Protein AF-A0A2S5MVN5-F1 (afdb_monomer_lite)

Radius of gyration: 12.24 Å; chains: 1; bounding box: 28×25×28 Å

Secondary structure (DSSP, 8-state):
--STT--S-HHHHHHHHHHHHHHHTT--SHHHHHGGGT--HHHHHHHHTTSSPPPHHHHHHHHHHHT--HIIIII--GGGS-HHHHHHHHHHHHHHTT-

Foldseek 3Di:
DQDPPDDPLQQQNLLCLLVLLCVLVVNPALQVLQVVLPHHSVRSVCSNNSVDPDDPSSVVSSCVPVVDDPCCNRVVDCPSGDPSSSVSSVVSVVVVVVD

pLDDT: mean 94.65, std 8.75, range [43.06, 98.5]

Structure (mmCIF, N/CA/C/O backbone):
data_AF-A0A2S5MVN5-F1
#
_entry.id   AF-A0A2S5MVN5-F1
#
loop_
_atom_site.group_PDB
_atom_site.id
_atom_site.type_symbol
_atom_site.label_atom_id
_atom_site.label_alt_id
_atom_site.label_comp_id
_atom_site.label_asym_id
_atom_site.label_entity_id
_atom_site.label_seq_id
_atom_site.pdbx_PDB_ins_code
_atom_site.Cartn_x
_atom_site.Cartn_y
_atom_site.Cartn_z
_atom_site.occupancy
_atom_site.B_iso_or_equiv
_atom_site.auth_seq_id
_atom_site.auth_comp_id
_atom_site.auth_asym_id
_atom_site.auth_atom_id
_atom_site.pdbx_PDB_model_num
ATOM 1 N N . MET A 1 1 ? -3.785 -13.119 -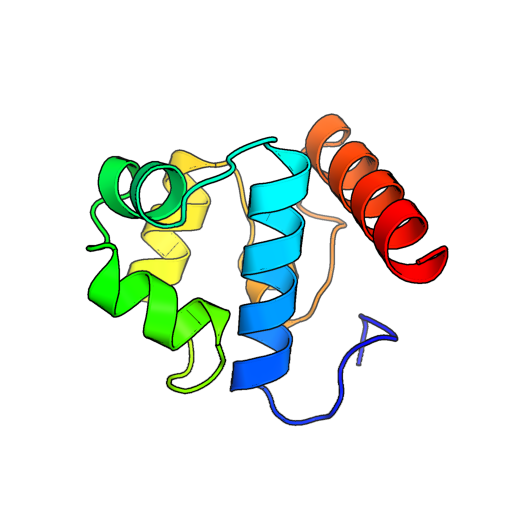16.914 1.00 58.94 1 MET A N 1
ATOM 2 C CA . MET A 1 1 ? -3.840 -12.510 -15.569 1.00 58.94 1 MET A CA 1
ATOM 3 C C . MET A 1 1 ? -5.143 -12.885 -14.890 1.00 58.94 1 MET A C 1
ATOM 5 O O . MET A 1 1 ? -6.093 -13.198 -15.597 1.00 58.94 1 MET A O 1
ATOM 9 N N . ILE A 1 2 ? -5.166 -12.895 -13.553 1.00 82.06 2 ILE A N 1
ATOM 10 C CA . ILE A 1 2 ? -6.384 -13.116 -12.753 1.00 82.06 2 ILE A CA 1
ATOM 11 C C . ILE A 1 2 ? -7.189 -11.810 -12.643 1.00 82.06 2 ILE A C 1
ATOM 13 O O . ILE A 1 2 ? -8.414 -11.842 -12.727 1.00 82.06 2 ILE A O 1
ATOM 17 N N . ASP A 1 3 ? -6.516 -10.661 -12.522 1.00 88.88 3 ASP A N 1
ATOM 18 C CA . ASP A 1 3 ? -7.164 -9.348 -12.551 1.00 88.88 3 ASP A CA 1
ATOM 19 C C . ASP A 1 3 ? -7.314 -8.842 -14.001 1.00 88.88 3 ASP A C 1
ATOM 21 O O . ASP A 1 3 ? -6.318 -8.774 -14.728 1.00 88.88 3 ASP A O 1
ATOM 25 N N . PRO A 1 4 ? -8.544 -8.524 -14.453 1.00 89.88 4 PRO A N 1
ATOM 26 C CA . PRO A 1 4 ? -8.811 -8.092 -15.826 1.00 89.88 4 PRO A CA 1
ATOM 27 C C . PRO A 1 4 ? -8.224 -6.720 -16.183 1.00 89.88 4 PRO A C 1
ATOM 29 O O . PRO A 1 4 ? -8.100 -6.422 -17.367 1.00 89.88 4 PRO A O 1
ATOM 32 N N . ASP A 1 5 ? -7.877 -5.898 -15.191 1.00 90.94 5 ASP A N 1
ATOM 33 C CA . ASP A 1 5 ? -7.328 -4.553 -15.406 1.00 90.94 5 ASP A CA 1
ATOM 34 C C . ASP A 1 5 ? -5.796 -4.558 -15.557 1.00 90.94 5 ASP A C 1
ATOM 36 O O . ASP A 1 5 ? -5.181 -3.504 -15.733 1.00 90.94 5 ASP A O 1
ATOM 40 N N . ASP A 1 6 ? -5.160 -5.721 -15.404 1.00 93.75 6 ASP A N 1
ATOM 41 C CA . ASP A 1 6 ? -3.718 -5.841 -15.542 1.00 93.75 6 ASP A CA 1
ATOM 42 C C . ASP A 1 6 ? -3.302 -5.594 -17.008 1.00 93.75 6 ASP A C 1
ATOM 44 O O . ASP A 1 6 ? -3.935 -6.052 -17.963 1.00 93.75 6 ASP A O 1
ATOM 48 N N . THR A 1 7 ? -2.200 -4.874 -17.188 1.00 93.50 7 THR A N 1
ATOM 49 C CA . THR A 1 7 ? -1.685 -4.422 -18.490 1.00 93.50 7 THR A CA 1
ATOM 50 C C . THR A 1 7 ? -0.454 -5.202 -18.947 1.00 93.50 7 THR A C 1
ATOM 52 O O . THR A 1 7 ? -0.032 -5.078 -20.096 1.00 93.50 7 THR A O 1
ATOM 55 N N . GLY A 1 8 ? 0.133 -6.006 -18.055 1.00 91.88 8 GLY A N 1
ATOM 56 C CA . GLY A 1 8 ? 1.385 -6.729 -18.284 1.00 91.88 8 GLY A CA 1
ATOM 57 C C . GLY A 1 8 ? 2.617 -5.965 -17.792 1.00 91.88 8 GLY A C 1
ATOM 58 O O . GLY A 1 8 ? 3.664 -6.578 -17.574 1.00 91.88 8 GLY A O 1
ATOM 59 N N . ASP A 1 9 ? 2.497 -4.658 -17.535 1.00 95.75 9 ASP A N 1
ATOM 60 C CA . ASP A 1 9 ? 3.479 -3.924 -16.740 1.00 95.75 9 ASP A CA 1
ATOM 61 C C . ASP A 1 9 ? 3.234 -4.224 -15.262 1.00 95.75 9 ASP A C 1
ATOM 63 O O . ASP A 1 9 ? 2.438 -3.581 -14.576 1.00 95.75 9 ASP A O 1
ATOM 67 N N . HIS A 1 10 ? 3.963 -5.218 -14.766 1.00 95.00 10 HIS A N 1
ATOM 68 C CA . HIS A 1 10 ? 3.790 -5.718 -13.414 1.00 95.00 10 HIS A CA 1
ATOM 69 C C . HIS A 1 10 ? 3.933 -4.631 -12.335 1.00 95.00 10 HIS A C 1
ATOM 71 O O . HIS A 1 10 ? 3.224 -4.670 -11.332 1.00 95.00 10 HIS A O 1
ATOM 77 N N . ALA A 1 11 ? 4.817 -3.643 -12.523 1.00 97.62 11 ALA A N 1
ATOM 78 C CA . ALA A 1 11 ? 4.991 -2.573 -11.543 1.00 97.62 11 ALA A CA 1
ATOM 79 C C . ALA A 1 11 ? 3.776 -1.637 -11.517 1.00 97.62 11 ALA A C 1
ATOM 81 O O . ALA A 1 11 ? 3.307 -1.276 -10.436 1.00 97.62 11 ALA A O 1
ATOM 82 N N . ARG A 1 12 ? 3.233 -1.284 -12.688 1.00 97.75 12 ARG A N 1
ATOM 83 C CA . ARG A 1 12 ? 2.003 -0.480 -12.788 1.00 97.75 12 ARG A CA 1
ATOM 84 C C . ARG A 1 12 ? 0.780 -1.227 -12.281 1.00 97.75 12 ARG A C 1
ATOM 86 O O . ARG A 1 12 ? -0.035 -0.632 -11.581 1.00 97.75 12 ARG A O 1
ATOM 93 N N . ASP A 1 13 ? 0.679 -2.516 -12.579 1.00 97.44 13 ASP A N 1
ATOM 94 C CA . ASP A 1 13 ? -0.439 -3.353 -12.149 1.00 97.44 13 ASP A CA 1
ATOM 95 C C . ASP A 1 13 ? -0.476 -3.460 -10.612 1.00 97.44 13 ASP A C 1
ATOM 97 O O . ASP A 1 13 ? -1.517 -3.243 -9.989 1.00 97.44 13 ASP A O 1
ATOM 101 N N . VAL A 1 14 ? 0.684 -3.677 -9.975 1.00 98.00 14 VAL A N 1
ATOM 102 C CA . VAL A 1 14 ? 0.824 -3.628 -8.508 1.00 98.00 14 VAL A CA 1
ATOM 103 C C . VAL A 1 14 ? 0.490 -2.235 -7.963 1.00 98.00 14 VAL A C 1
ATOM 105 O O . VAL A 1 14 ? -0.276 -2.118 -7.004 1.00 98.00 14 VAL A O 1
ATOM 108 N N . GLY A 1 15 ? 1.016 -1.171 -8.577 1.00 98.12 15 GLY A N 1
ATOM 109 C CA . GLY A 1 15 ? 0.757 0.210 -8.162 1.00 98.12 15 GLY A CA 1
ATOM 110 C C . GLY A 1 15 ? -0.727 0.587 -8.191 1.00 98.12 15 GLY A C 1
ATOM 111 O O . GLY A 1 15 ? -1.254 1.161 -7.234 1.00 98.12 15 GLY A O 1
ATOM 112 N N . ARG A 1 16 ? -1.449 0.164 -9.236 1.00 97.62 16 ARG A N 1
ATOM 113 C CA . ARG A 1 16 ? -2.905 0.329 -9.350 1.00 97.62 16 ARG A CA 1
ATOM 114 C C . ARG A 1 16 ? -3.639 -0.357 -8.198 1.00 97.62 16 ARG A C 1
ATOM 116 O O . ARG A 1 16 ? -4.525 0.250 -7.595 1.00 97.62 16 ARG A O 1
ATOM 123 N N . ARG A 1 17 ? -3.267 -1.593 -7.848 1.00 97.81 17 ARG A N 1
ATOM 124 C CA . ARG A 1 17 ? -3.893 -2.331 -6.734 1.00 97.81 17 ARG A CA 1
ATOM 125 C C . ARG A 1 17 ? -3.608 -1.697 -5.375 1.00 97.81 17 ARG A C 1
ATOM 127 O O . ARG A 1 17 ? -4.506 -1.666 -4.531 1.00 97.81 17 ARG A O 1
ATOM 134 N N . LEU A 1 18 ? -2.414 -1.137 -5.169 1.00 98.12 18 LEU A N 1
ATOM 135 C CA . LEU A 1 18 ? -2.102 -0.341 -3.976 1.00 98.12 18 LEU A CA 1
ATOM 136 C C . LEU A 1 18 ? -3.053 0.858 -3.859 1.00 98.12 18 LEU A C 1
ATOM 138 O O . LEU A 1 18 ? -3.706 1.032 -2.830 1.00 98.12 18 LEU A O 1
ATOM 142 N N . ARG A 1 19 ? -3.236 1.608 -4.952 1.00 97.94 19 ARG A N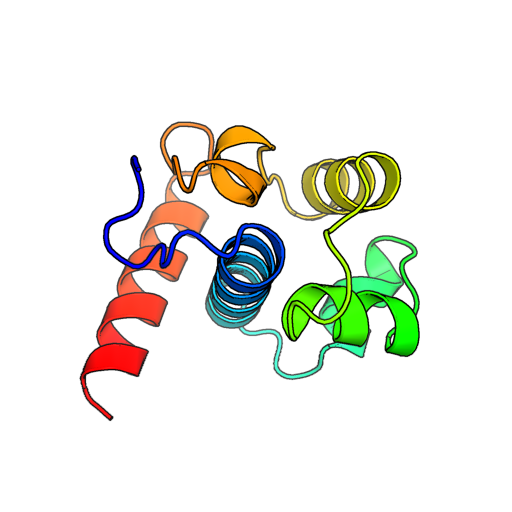 1
ATOM 143 C CA . ARG A 1 19 ? -4.171 2.740 -5.000 1.00 97.94 19 ARG A CA 1
ATOM 144 C C . ARG A 1 19 ? -5.623 2.326 -4.745 1.00 97.94 19 ARG A C 1
ATOM 146 O O . ARG A 1 19 ? -6.329 3.021 -4.016 1.00 97.94 19 ARG A O 1
ATOM 153 N N . LEU A 1 20 ? -6.074 1.208 -5.321 1.00 97.31 20 LEU A N 1
ATOM 154 C CA . LEU A 1 20 ? -7.418 0.663 -5.079 1.00 97.31 20 LEU A CA 1
ATOM 155 C C . LEU A 1 20 ? -7.623 0.302 -3.609 1.00 97.31 20 LEU A C 1
ATOM 157 O O . LEU A 1 20 ? -8.637 0.668 -3.022 1.00 97.31 20 LEU A O 1
ATOM 161 N N . THR A 1 21 ? -6.644 -0.374 -3.011 1.00 97.75 21 THR A N 1
ATOM 162 C CA . THR A 1 21 ? -6.675 -0.772 -1.599 1.00 97.75 21 THR A CA 1
ATOM 163 C C . THR A 1 21 ? -6.743 0.454 -0.691 1.00 97.75 21 THR A C 1
ATOM 165 O O . THR A 1 21 ? -7.587 0.531 0.198 1.00 97.75 21 THR A O 1
ATOM 168 N N . ARG A 1 22 ? -5.909 1.461 -0.960 1.00 97.69 22 ARG A N 1
ATOM 169 C CA . ARG A 1 22 ? -5.903 2.728 -0.228 1.00 97.69 22 ARG A CA 1
ATOM 170 C C . ARG A 1 22 ? -7.245 3.465 -0.328 1.00 97.69 22 ARG A C 1
ATOM 172 O O . ARG A 1 22 ? -7.759 3.947 0.680 1.00 97.69 22 ARG A O 1
ATOM 179 N N . GLY A 1 23 ? -7.837 3.503 -1.523 1.00 97.56 23 GLY A N 1
ATOM 180 C CA . GLY A 1 23 ? -9.171 4.065 -1.747 1.00 97.56 23 GLY A CA 1
ATOM 181 C C . GLY A 1 23 ? -10.276 3.308 -1.004 1.00 97.56 23 GLY A C 1
ATOM 182 O O . GLY A 1 23 ? -11.130 3.940 -0.387 1.00 97.56 23 GLY A O 1
ATOM 183 N N . ALA A 1 24 ? -10.215 1.975 -0.985 1.00 97.25 24 ALA A N 1
ATOM 184 C CA . ALA A 1 24 ? -11.160 1.125 -0.259 1.00 97.25 24 ALA A CA 1
ATOM 185 C C . ALA A 1 24 ? -11.111 1.357 1.258 1.00 97.25 24 ALA A C 1
ATOM 187 O O . ALA A 1 24 ? -12.148 1.424 1.912 1.00 97.25 24 ALA A O 1
ATOM 188 N N . LEU A 1 25 ? -9.912 1.582 1.800 1.00 96.81 25 LEU A N 1
ATOM 189 C CA . LEU A 1 25 ? -9.710 1.979 3.196 1.00 96.81 25 LEU A CA 1
ATOM 190 C C . LEU A 1 25 ? -10.037 3.458 3.468 1.00 96.81 25 LEU A C 1
ATOM 192 O O . LEU A 1 25 ? -9.937 3.902 4.609 1.00 96.81 25 LEU A O 1
ATOM 196 N N . ARG A 1 26 ? -10.451 4.218 2.444 1.00 96.56 26 ARG A N 1
ATOM 197 C CA . ARG A 1 26 ? -10.783 5.654 2.506 1.00 96.56 26 ARG A CA 1
ATOM 198 C C . ARG A 1 26 ? -9.621 6.533 2.974 1.00 96.56 26 ARG A C 1
ATOM 200 O O . ARG A 1 26 ? -9.833 7.582 3.577 1.00 96.56 26 ARG A O 1
ATOM 207 N N . ILE A 1 27 ? -8.395 6.123 2.664 1.00 97.25 27 ILE A N 1
ATOM 208 C CA . ILE A 1 27 ? -7.186 6.868 3.007 1.00 97.25 27 ILE A CA 1
ATOM 209 C C . ILE A 1 27 ? -6.824 7.779 1.825 1.00 97.25 27 ILE A C 1
ATOM 211 O O . ILE A 1 27 ? -6.433 7.322 0.751 1.00 97.25 27 ILE A O 1
ATOM 215 N N . GLY A 1 28 ? -6.998 9.091 1.996 1.00 93.81 28 GLY A N 1
ATOM 216 C CA . GLY A 1 28 ? -6.807 10.070 0.920 1.00 93.81 28 GLY A CA 1
ATOM 217 C C . GLY A 1 28 ? -5.341 10.295 0.539 1.00 93.81 28 GLY A C 1
ATOM 218 O O . GLY A 1 28 ? -5.034 10.425 -0.650 1.00 93.81 28 GLY A O 1
ATOM 219 N N . ASP A 1 29 ? -4.445 10.277 1.527 1.00 96.62 29 ASP A N 1
ATOM 220 C CA . ASP A 1 29 ? -3.022 10.572 1.360 1.00 96.62 29 ASP A CA 1
ATOM 221 C C . ASP A 1 29 ? -2.169 9.293 1.304 1.00 96.62 29 ASP A C 1
ATOM 223 O O . ASP A 1 29 ? -2.414 8.302 1.989 1.00 96.62 29 ASP A O 1
ATOM 227 N N . GLN A 1 30 ? -1.130 9.313 0.475 1.00 96.75 30 GLN A N 1
ATOM 228 C CA . GLN A 1 30 ? -0.135 8.246 0.383 1.00 96.75 30 GLN A CA 1
ATOM 229 C C . GLN A 1 30 ? 0.691 8.096 1.669 1.00 96.75 30 GLN A C 1
ATOM 231 O O . GLN A 1 30 ? 1.122 6.992 2.000 1.00 96.75 30 GLN A O 1
ATOM 236 N N . ARG A 1 31 ? 0.918 9.198 2.389 1.00 97.38 31 ARG A N 1
ATOM 237 C CA . ARG A 1 31 ? 1.608 9.230 3.679 1.00 97.38 31 ARG A CA 1
ATOM 238 C C . ARG A 1 31 ? 0.860 8.415 4.722 1.00 97.38 31 ARG A C 1
ATOM 240 O O . ARG A 1 31 ? 1.445 7.516 5.316 1.00 97.38 31 ARG A O 1
ATOM 247 N N . ASP A 1 32 ? -0.437 8.674 4.851 1.00 97.62 32 ASP A N 1
ATOM 248 C CA . ASP A 1 32 ? -1.314 8.029 5.832 1.00 97.62 32 ASP A CA 1
ATOM 249 C C . ASP A 1 32 ? -1.510 6.531 5.551 1.00 97.62 32 ASP A C 1
ATOM 251 O O . ASP A 1 32 ? -1.920 5.778 6.432 1.00 97.62 32 ASP A O 1
ATOM 255 N N . PHE A 1 33 ? -1.200 6.086 4.330 1.00 97.88 33 PHE A N 1
ATOM 256 C CA . PHE A 1 33 ? -1.187 4.672 3.962 1.00 97.88 33 PHE A CA 1
ATOM 257 C C . PHE A 1 33 ? 0.192 4.017 4.157 1.00 97.88 33 PHE A C 1
ATOM 259 O O . PHE A 1 33 ? 0.300 2.879 4.601 1.00 97.88 33 PHE A O 1
ATOM 266 N N . GLY A 1 34 ? 1.275 4.706 3.793 1.00 97.62 34 GLY A N 1
ATOM 267 C CA . GLY A 1 34 ? 2.623 4.135 3.833 1.00 97.62 34 GLY A CA 1
ATOM 268 C C . GLY A 1 34 ? 3.264 4.160 5.221 1.00 97.62 34 GLY A C 1
ATOM 269 O O . GLY A 1 34 ? 3.841 3.160 5.659 1.00 97.62 34 GLY A O 1
ATOM 270 N N . GLU A 1 35 ? 3.197 5.299 5.911 1.00 97.75 35 GLU A N 1
ATOM 271 C CA . GLU A 1 35 ? 3.971 5.536 7.134 1.00 97.75 35 GLU A CA 1
ATOM 272 C C . GLU A 1 35 ? 3.583 4.621 8.300 1.00 97.75 35 GLU A C 1
ATOM 274 O O . GLU A 1 35 ? 4.503 4.116 8.951 1.00 97.75 35 GLU A O 1
ATOM 279 N N . PRO A 1 36 ? 2.293 4.302 8.539 1.00 97.75 36 PRO A N 1
ATOM 280 C CA . PRO A 1 36 ? 1.916 3.350 9.586 1.00 97.75 36 PRO A CA 1
ATOM 281 C C . PRO A 1 36 ? 2.491 1.942 9.369 1.00 97.75 36 PRO A C 1
ATOM 283 O O . PRO A 1 36 ? 2.838 1.257 10.329 1.00 97.75 36 PRO A O 1
ATOM 286 N N . ALA A 1 37 ? 2.684 1.535 8.110 1.00 97.06 37 ALA A N 1
ATOM 287 C CA . ALA A 1 37 ? 3.361 0.289 7.745 1.00 97.06 37 ALA A CA 1
ATOM 288 C C . ALA A 1 37 ? 4.902 0.425 7.711 1.00 97.06 37 ALA A C 1
ATOM 290 O O . ALA A 1 37 ? 5.614 -0.497 7.309 1.00 97.06 37 ALA A O 1
ATOM 291 N N . GLY A 1 38 ? 5.460 1.574 8.102 1.00 97.38 38 GLY A N 1
ATOM 292 C CA . GLY A 1 38 ? 6.899 1.830 8.095 1.00 97.38 38 GLY A CA 1
ATOM 293 C C . GLY A 1 38 ? 7.486 1.964 6.687 1.00 97.38 38 GLY A C 1
ATOM 294 O O . GLY A 1 38 ? 8.597 1.476 6.433 1.00 97.38 38 GLY A O 1
ATOM 295 N N . ILE A 1 39 ? 6.732 2.570 5.765 1.00 98.12 39 ILE A N 1
ATOM 296 C CA . ILE A 1 39 ? 7.140 2.906 4.397 1.00 98.12 39 ILE A CA 1
ATOM 297 C C . ILE A 1 39 ? 7.005 4.423 4.227 1.00 98.12 39 ILE A C 1
ATOM 299 O O . ILE A 1 39 ? 5.925 4.974 4.392 1.00 98.12 39 ILE A O 1
ATOM 303 N N . SER A 1 40 ? 8.085 5.121 3.874 1.00 98.00 40 SER A N 1
ATOM 304 C CA . SER A 1 40 ? 8.003 6.573 3.673 1.00 98.00 40 SER A CA 1
ATOM 305 C C . SER A 1 40 ? 7.093 6.933 2.497 1.00 98.00 40 SER A C 1
ATOM 307 O O . SER A 1 40 ? 7.052 6.210 1.496 1.00 98.00 40 SER A O 1
ATOM 309 N N . GLN A 1 41 ? 6.425 8.088 2.573 1.00 97.75 41 GLN A N 1
ATOM 310 C CA . GLN A 1 41 ? 5.539 8.572 1.507 1.00 97.75 41 GLN A CA 1
ATOM 311 C C . GLN A 1 41 ? 6.235 8.596 0.134 1.00 97.75 41 GLN A C 1
ATOM 313 O O . GLN A 1 41 ? 5.685 8.090 -0.842 1.00 97.75 41 GLN A O 1
ATOM 318 N N . SER A 1 42 ? 7.481 9.077 0.060 1.00 97.81 42 SER A N 1
ATOM 319 C CA . SER A 1 42 ? 8.256 9.116 -1.188 1.00 97.81 42 SER A CA 1
ATOM 320 C C . SER A 1 42 ? 8.528 7.731 -1.777 1.00 97.81 42 SER A C 1
ATOM 322 O O . SER A 1 42 ? 8.552 7.574 -2.999 1.00 97.81 42 SER A O 1
ATOM 324 N N . LEU A 1 43 ? 8.777 6.727 -0.928 1.00 98.00 43 LEU A N 1
ATOM 325 C CA . LEU A 1 43 ? 9.006 5.356 -1.377 1.00 98.00 43 LEU A CA 1
ATOM 326 C C . LEU A 1 43 ? 7.692 4.710 -1.821 1.00 98.00 43 LEU A C 1
ATOM 328 O O . LEU A 1 43 ? 7.652 4.115 -2.897 1.00 98.00 43 LEU A O 1
ATOM 332 N N . TYR A 1 44 ? 6.629 4.881 -1.034 1.00 98.31 44 TYR A N 1
ATOM 333 C CA . TYR A 1 44 ? 5.298 4.395 -1.374 1.00 98.31 44 TYR A CA 1
ATOM 334 C C . TYR A 1 44 ? 4.803 4.983 -2.701 1.00 98.31 44 TYR A C 1
ATOM 336 O O . TYR A 1 44 ? 4.338 4.233 -3.555 1.00 98.31 44 TYR A O 1
ATOM 344 N N . ASN A 1 45 ? 5.001 6.285 -2.933 1.00 98.25 45 ASN A N 1
ATOM 345 C CA . ASN A 1 45 ? 4.643 6.937 -4.192 1.00 98.25 45 ASN A CA 1
ATOM 346 C C . ASN A 1 45 ? 5.266 6.229 -5.405 1.00 98.25 45 ASN A C 1
ATOM 348 O O . ASN A 1 45 ? 4.574 5.962 -6.377 1.00 98.25 45 ASN A O 1
ATOM 352 N N . ARG A 1 46 ? 6.553 5.852 -5.335 1.00 98.38 46 ARG A N 1
ATOM 353 C CA . ARG A 1 46 ? 7.227 5.135 -6.435 1.00 98.38 46 ARG A CA 1
ATOM 354 C C . ARG A 1 46 ? 6.613 3.763 -6.712 1.00 98.38 46 ARG A C 1
ATOM 356 O O . ARG A 1 46 ? 6.664 3.315 -7.855 1.00 98.38 46 ARG A O 1
ATOM 363 N N . PHE A 1 47 ? 6.083 3.100 -5.683 1.00 98.38 47 PHE A N 1
ATOM 364 C CA . PHE A 1 47 ? 5.355 1.843 -5.838 1.00 98.38 47 PHE A CA 1
ATOM 365 C C . PHE A 1 47 ? 3.966 2.078 -6.436 1.00 98.38 47 PHE A C 1
ATOM 367 O O . PHE A 1 47 ? 3.607 1.418 -7.405 1.00 98.38 47 PHE A O 1
ATOM 374 N N . GLU A 1 48 ? 3.207 3.045 -5.911 1.00 97.94 48 GLU A N 1
ATOM 375 C CA . GLU A 1 48 ? 1.843 3.347 -6.368 1.00 97.94 48 GLU A CA 1
ATOM 376 C C . GLU A 1 48 ? 1.810 3.849 -7.824 1.00 97.94 48 GLU A C 1
ATOM 378 O O . GLU A 1 48 ? 0.898 3.503 -8.572 1.00 97.94 48 GLU A O 1
ATOM 383 N N . THR A 1 49 ? 2.820 4.606 -8.269 1.00 97.56 49 THR A N 1
ATOM 384 C CA . THR A 1 49 ? 2.936 5.061 -9.668 1.00 97.56 49 THR A CA 1
ATOM 385 C C . THR A 1 49 ? 3.470 3.992 -10.623 1.00 97.56 49 THR A C 1
ATOM 387 O O . THR A 1 49 ? 3.536 4.233 -11.829 1.00 97.56 49 THR A O 1
ATOM 390 N N . GLY A 1 50 ? 3.919 2.841 -10.111 1.00 97.25 50 GLY A N 1
ATOM 391 C CA . GLY A 1 50 ? 4.599 1.814 -10.901 1.00 97.25 50 GLY A CA 1
ATOM 392 C C . GLY A 1 50 ? 5.997 2.215 -11.385 1.00 97.25 50 GLY A C 1
ATOM 393 O O . GLY A 1 50 ? 6.601 1.496 -12.174 1.00 97.25 50 GLY A O 1
ATOM 394 N N . SER A 1 51 ? 6.556 3.337 -10.909 1.00 97.56 51 SER A N 1
ATOM 395 C CA . SER A 1 51 ? 7.940 3.733 -11.222 1.00 97.56 51 SER A CA 1
ATOM 396 C C . SER A 1 51 ? 8.971 2.768 -10.629 1.00 97.56 51 SER A C 1
ATOM 398 O O . SER A 1 51 ? 10.122 2.730 -11.060 1.00 97.56 51 SER A O 1
ATOM 400 N N . ARG A 1 52 ? 8.573 2.005 -9.609 1.00 97.31 52 ARG A N 1
ATOM 401 C CA . ARG A 1 52 ? 9.344 0.925 -9.004 1.00 97.31 52 ARG A CA 1
ATOM 402 C C . ARG A 1 52 ? 8.392 -0.205 -8.627 1.00 97.31 52 ARG A C 1
ATOM 404 O O . ARG A 1 52 ? 7.366 0.050 -8.009 1.00 97.31 52 ARG A O 1
ATOM 411 N N . LEU A 1 53 ? 8.766 -1.451 -8.914 1.00 97.62 53 LEU A N 1
ATOM 412 C CA . LEU A 1 53 ? 8.023 -2.606 -8.411 1.00 97.62 53 LEU A CA 1
ATOM 413 C C . LEU A 1 53 ? 8.066 -2.642 -6.875 1.00 97.62 53 LEU A C 1
ATOM 415 O O . LEU A 1 53 ? 9.121 -2.412 -6.268 1.00 97.62 53 LEU A O 1
ATOM 419 N N . LEU A 1 54 ? 6.924 -2.945 -6.256 1.00 98.25 54 LEU A N 1
ATOM 420 C CA . LEU A 1 54 ? 6.829 -3.161 -4.817 1.00 98.25 54 LEU A CA 1
ATOM 421 C C . LEU A 1 54 ? 7.839 -4.232 -4.394 1.00 98.25 54 LEU A C 1
ATOM 423 O O . LEU A 1 54 ? 7.953 -5.282 -5.019 1.00 98.25 54 LEU A O 1
ATOM 427 N N . THR A 1 55 ? 8.620 -3.955 -3.354 1.00 98.25 55 THR A N 1
ATOM 428 C CA . THR A 1 55 ? 9.557 -4.954 -2.833 1.00 98.25 55 THR A CA 1
ATOM 429 C C . THR A 1 55 ? 8.817 -5.936 -1.935 1.00 98.25 55 THR A C 1
ATOM 431 O O . THR A 1 55 ? 7.850 -5.567 -1.268 1.00 98.25 55 THR A O 1
ATOM 434 N N . LEU A 1 56 ? 9.307 -7.175 -1.838 1.00 98.12 56 LEU A N 1
ATOM 435 C CA . LEU A 1 56 ? 8.713 -8.173 -0.945 1.00 98.12 56 LEU A CA 1
ATOM 436 C C . LEU A 1 56 ? 8.651 -7.678 0.511 1.00 98.12 56 LEU A C 1
ATOM 438 O O . LEU A 1 56 ? 7.627 -7.823 1.162 1.00 98.12 56 LEU A O 1
ATOM 442 N N . GLN A 1 57 ? 9.706 -7.021 0.998 1.00 98.19 57 GLN A N 1
ATOM 443 C CA . GLN A 1 57 ? 9.743 -6.471 2.359 1.00 98.19 57 GLN A CA 1
ATOM 444 C C . GLN A 1 57 ? 8.668 -5.398 2.597 1.00 98.19 57 GLN A C 1
ATOM 446 O O . GLN A 1 57 ? 8.030 -5.388 3.646 1.00 98.19 57 GLN A O 1
ATOM 451 N N . ALA A 1 58 ? 8.437 -4.508 1.626 1.00 98.31 58 ALA A N 1
ATOM 452 C CA . ALA A 1 58 ? 7.371 -3.513 1.718 1.00 98.31 58 ALA A CA 1
ATOM 453 C C . ALA A 1 58 ? 5.981 -4.163 1.622 1.00 98.31 58 ALA A C 1
ATOM 4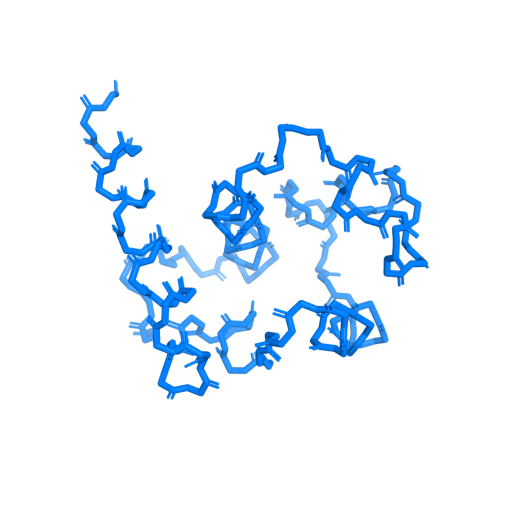55 O O . ALA A 1 58 ? 5.082 -3.795 2.372 1.00 98.31 58 ALA A O 1
ATOM 456 N N . ALA A 1 59 ? 5.818 -5.162 0.751 1.00 98.50 59 ALA A N 1
ATOM 457 C CA . ALA A 1 59 ? 4.571 -5.908 0.634 1.00 98.50 59 ALA A CA 1
ATOM 458 C C . ALA A 1 59 ? 4.208 -6.616 1.945 1.00 98.50 59 ALA A C 1
ATOM 460 O O . ALA A 1 59 ? 3.088 -6.470 2.410 1.00 98.50 59 ALA A O 1
ATOM 461 N N . LEU A 1 60 ? 5.159 -7.304 2.586 1.00 98.50 60 LEU A N 1
ATOM 462 C CA . LEU A 1 60 ? 4.928 -7.988 3.863 1.00 98.50 60 LEU A CA 1
ATOM 463 C C . LEU A 1 60 ? 4.499 -7.025 4.977 1.00 98.50 60 LEU A C 1
ATOM 465 O O . LEU A 1 60 ? 3.591 -7.348 5.737 1.00 98.50 60 LEU A O 1
ATOM 469 N N . LYS A 1 61 ? 5.096 -5.829 5.038 1.00 98.44 61 LYS A N 1
ATOM 470 C CA . LYS A 1 61 ? 4.688 -4.772 5.976 1.00 98.44 61 LYS A CA 1
ATOM 471 C C . LYS A 1 61 ? 3.240 -4.330 5.757 1.00 98.44 61 LYS A C 1
ATOM 473 O O . LYS A 1 61 ? 2.480 -4.226 6.714 1.00 98.44 61 LYS A O 1
ATOM 478 N N . LEU A 1 62 ? 2.849 -4.105 4.502 1.00 98.38 62 LEU A N 1
ATOM 479 C CA . LEU A 1 62 ? 1.473 -3.745 4.152 1.00 98.38 62 LEU A CA 1
ATOM 480 C C . LEU A 1 62 ? 0.493 -4.887 4.445 1.00 98.38 62 LEU A C 1
ATOM 482 O O . LEU A 1 62 ? -0.581 -4.634 4.980 1.00 98.38 62 LEU A O 1
ATOM 486 N N . CYS A 1 63 ? 0.871 -6.133 4.142 1.00 98.31 63 CYS A N 1
ATOM 487 C CA . CYS A 1 63 ? 0.080 -7.316 4.474 1.00 98.31 63 CYS A CA 1
ATOM 488 C C . CYS A 1 63 ? -0.168 -7.424 5.979 1.00 98.31 63 CYS A C 1
ATOM 490 O O . CYS A 1 63 ? -1.301 -7.634 6.387 1.00 98.31 63 CYS A O 1
ATOM 492 N N . GLN A 1 64 ? 0.869 -7.228 6.796 1.00 98.06 64 GLN A N 1
ATOM 493 C CA . GLN A 1 64 ? 0.756 -7.292 8.250 1.00 98.06 64 GLN A CA 1
ATOM 494 C C . GLN A 1 64 ? -0.107 -6.163 8.829 1.00 98.06 64 GLN A C 1
ATOM 496 O O . GLN A 1 64 ? -0.821 -6.386 9.799 1.00 98.06 64 GLN A O 1
ATOM 501 N N . PHE A 1 65 ? -0.013 -4.951 8.277 1.00 98.12 65 PHE A N 1
ATOM 502 C CA . PHE A 1 65 ? -0.701 -3.789 8.839 1.00 98.12 65 PHE A CA 1
ATOM 503 C C . PHE A 1 65 ? -2.167 -3.671 8.387 1.00 98.12 65 PHE A C 1
ATOM 505 O O . PHE A 1 65 ? -3.007 -3.214 9.157 1.00 98.12 65 PHE A O 1
ATOM 512 N N . TYR A 1 66 ? -2.480 -4.073 7.151 1.00 97.69 66 TYR A N 1
ATOM 513 C CA . TYR A 1 66 ? -3.802 -3.889 6.531 1.00 97.69 66 TYR A CA 1
ATOM 514 C C . TYR A 1 66 ? -4.524 -5.202 6.182 1.00 97.69 66 TYR A C 1
ATOM 516 O O . TYR A 1 66 ? -5.503 -5.167 5.436 1.00 97.69 66 TYR A O 1
ATOM 524 N N . ASP A 1 67 ? -4.041 -6.352 6.665 1.00 97.06 67 ASP A N 1
ATOM 525 C CA . ASP A 1 67 ? -4.571 -7.689 6.347 1.00 97.06 67 ASP A CA 1
ATOM 526 C C . ASP A 1 67 ? -4.658 -7.966 4.831 1.00 97.06 67 ASP A C 1
ATOM 528 O O . ASP A 1 67 ? -5.620 -8.541 4.315 1.00 97.06 67 ASP A O 1
ATOM 532 N N . LEU A 1 68 ? -3.637 -7.524 4.088 1.00 97.94 68 LEU A N 1
ATOM 533 C CA . LEU A 1 68 ? -3.510 -7.795 2.652 1.00 97.94 68 LEU A CA 1
ATOM 534 C C . LEU A 1 68 ? -2.815 -9.132 2.399 1.00 97.94 68 LEU A C 1
ATOM 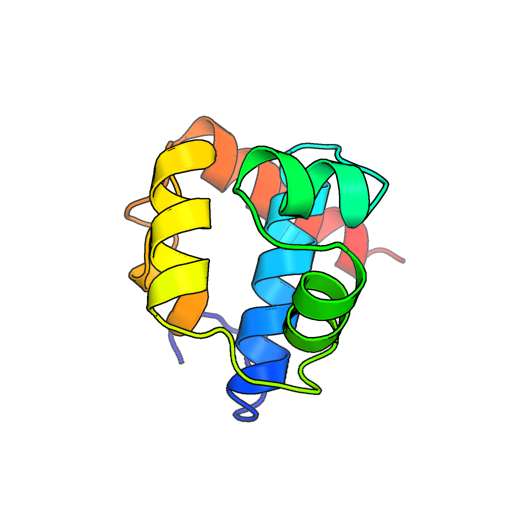536 O O . LEU A 1 68 ? -2.110 -9.669 3.252 1.00 97.94 68 LEU A O 1
ATOM 540 N N . THR A 1 69 ? -2.941 -9.632 1.172 1.00 98.12 69 THR A N 1
ATOM 541 C CA . THR A 1 69 ? -2.221 -10.822 0.709 1.00 98.12 69 THR A CA 1
ATOM 542 C C . THR A 1 69 ? -1.292 -10.492 -0.450 1.00 98.12 69 THR A C 1
ATOM 544 O O . THR A 1 69 ? -1.536 -9.578 -1.243 1.00 98.12 69 THR A O 1
ATOM 547 N N . LEU A 1 70 ? -0.215 -11.269 -0.586 1.00 98.06 70 LEU A N 1
ATOM 548 C CA . LEU A 1 70 ? 0.674 -11.163 -1.745 1.00 98.06 70 LEU A CA 1
ATOM 549 C C . LEU A 1 70 ? -0.054 -11.560 -3.035 1.00 98.06 70 LEU A C 1
ATOM 551 O O . LEU A 1 70 ? 0.224 -11.000 -4.094 1.00 98.06 70 LEU A O 1
ATOM 555 N N . ASP A 1 71 ? -1.004 -12.490 -2.944 1.00 97.44 71 ASP A N 1
ATOM 556 C CA . ASP A 1 71 ? -1.835 -12.922 -4.065 1.00 97.44 71 ASP A CA 1
ATOM 557 C C . ASP A 1 71 ? -2.668 -11.758 -4.614 1.00 97.44 71 ASP A C 1
ATOM 559 O O . ASP A 1 71 ? -2.691 -11.543 -5.827 1.00 97.44 71 ASP A O 1
ATOM 563 N N . TRP A 1 72 ? -3.241 -10.925 -3.740 1.00 97.56 72 TRP A N 1
ATOM 564 C CA . TRP A 1 72 ? -3.877 -9.676 -4.149 1.00 97.56 72 TRP A CA 1
ATOM 565 C C . TRP A 1 72 ? -2.850 -8.687 -4.704 1.00 97.56 72 TRP A C 1
ATOM 567 O O . TRP A 1 72 ? -2.986 -8.217 -5.833 1.00 97.56 72 TRP A O 1
ATOM 577 N N . LEU A 1 73 ? -1.790 -8.399 -3.942 1.00 97.56 73 LEU A N 1
ATOM 578 C CA . LEU A 1 73 ? -0.838 -7.345 -4.290 1.00 97.56 73 LEU A CA 1
ATOM 579 C C . LEU A 1 73 ? -0.113 -7.589 -5.608 1.00 97.56 73 LEU A C 1
ATOM 581 O O . LEU A 1 73 ? 0.127 -6.611 -6.304 1.00 97.56 73 LEU A O 1
ATOM 585 N N . TYR A 1 74 ? 0.213 -8.838 -5.957 1.00 97.00 74 TYR A N 1
ATOM 586 C CA . TYR A 1 74 ? 0.992 -9.183 -7.153 1.00 97.00 74 TYR A CA 1
ATOM 587 C C . TYR A 1 74 ? 0.177 -9.853 -8.262 1.00 97.00 74 TYR A C 1
ATOM 589 O O . TYR A 1 74 ? 0.456 -9.592 -9.433 1.00 97.00 74 TYR A O 1
ATOM 597 N N . ARG A 1 75 ? -0.824 -10.680 -7.933 1.00 95.38 75 ARG A N 1
ATOM 598 C CA . ARG A 1 75 ? -1.629 -11.412 -8.933 1.00 95.38 75 ARG A CA 1
ATOM 599 C C . ARG A 1 75 ? -3.037 -10.850 -9.121 1.00 95.38 75 ARG A C 1
ATOM 601 O O . ARG A 1 75 ? -3.721 -11.276 -10.048 1.00 95.38 75 ARG A O 1
ATOM 608 N N . GLY A 1 76 ? -3.461 -9.933 -8.250 1.00 95.62 76 GLY A N 1
ATOM 609 C CA . GLY A 1 76 ? -4.813 -9.384 -8.244 1.00 95.62 76 GLY A CA 1
ATOM 610 C C . GLY A 1 76 ? -5.889 -10.398 -7.859 1.00 95.62 76 GLY A C 1
ATOM 611 O O . GLY A 1 76 ? -7.042 -10.254 -8.251 1.00 95.62 76 GLY A O 1
ATOM 612 N N . ASP A 1 77 ? -5.518 -11.420 -7.086 1.00 96.00 77 ASP A N 1
ATOM 613 C CA . ASP A 1 77 ? -6.441 -12.418 -6.552 1.00 96.00 77 ASP A CA 1
ATOM 614 C C . ASP A 1 77 ? -6.987 -11.971 -5.179 1.00 96.00 77 ASP A C 1
ATOM 616 O O . ASP A 1 77 ? -6.236 -11.950 -4.200 1.00 96.00 77 ASP A O 1
ATOM 620 N N . PRO A 1 78 ? -8.277 -11.601 -5.071 1.00 95.06 78 PRO A N 1
ATOM 621 C CA . PRO A 1 78 ? -8.857 -11.113 -3.825 1.00 95.06 78 PRO A CA 1
ATOM 622 C C . PRO A 1 78 ? -9.317 -12.237 -2.884 1.00 95.06 78 PRO A C 1
ATOM 624 O O . PRO A 1 78 ? -9.834 -11.932 -1.812 1.00 95.06 78 PRO A O 1
ATOM 627 N N . SER A 1 79 ? -9.185 -13.516 -3.261 1.00 94.62 79 SER A N 1
ATOM 628 C CA . SER A 1 79 ? -9.744 -14.647 -2.498 1.00 94.62 79 SER A CA 1
ATOM 629 C C . SER A 1 79 ? -9.191 -14.775 -1.075 1.00 94.62 79 SER A C 1
ATOM 631 O O . SER A 1 79 ? -9.891 -15.266 -0.193 1.00 94.62 79 SER A O 1
ATOM 633 N N . GLY A 1 80 ? -7.965 -14.301 -0.842 1.00 95.06 80 GLY A N 1
ATOM 634 C CA . GLY A 1 80 ? -7.331 -14.295 0.477 1.00 95.06 80 GLY A CA 1
ATOM 635 C C . GLY A 1 80 ? -7.595 -13.045 1.324 1.00 95.06 80 GLY A C 1
ATOM 636 O O . GLY A 1 80 ? -7.109 -12.980 2.448 1.00 95.06 80 GLY A O 1
ATOM 637 N N . LEU A 1 81 ? -8.313 -12.040 0.811 1.00 97.00 81 LEU A N 1
ATOM 638 C CA . LEU A 1 81 ? -8.582 -10.804 1.553 1.00 97.00 81 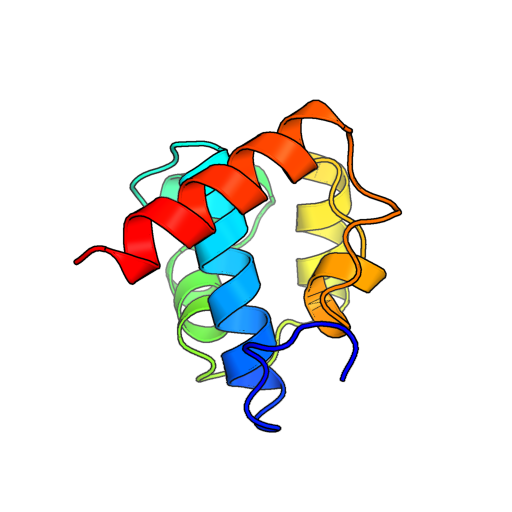LEU A CA 1
ATOM 639 C C . LEU A 1 81 ? -9.758 -10.963 2.533 1.00 97.00 81 LEU A C 1
ATOM 641 O O . LEU A 1 81 ? -10.699 -11.712 2.255 1.00 97.00 81 LEU A O 1
ATOM 645 N N . PRO A 1 82 ? -9.794 -10.176 3.628 1.00 97.38 82 PRO A N 1
ATOM 646 C CA . PRO A 1 82 ? -10.986 -10.044 4.453 1.00 97.38 82 PRO A CA 1
ATOM 647 C C . PRO A 1 82 ? -12.203 -9.645 3.614 1.00 97.38 82 PRO A C 1
ATOM 649 O O . PRO A 1 82 ? -12.134 -8.726 2.794 1.00 97.38 82 PRO A O 1
ATOM 652 N N . TYR A 1 83 ? -13.345 -10.292 3.864 1.00 96.38 83 TYR A N 1
ATOM 653 C CA . TYR A 1 83 ? -14.566 -10.113 3.067 1.00 96.38 83 TYR A CA 1
ATOM 654 C C . TYR A 1 83 ? -14.953 -8.640 2.876 1.00 96.38 83 TYR A C 1
ATOM 656 O O . TYR A 1 83 ? -15.234 -8.201 1.760 1.00 96.38 83 TYR A O 1
ATOM 664 N N . LYS A 1 84 ? -14.928 -7.861 3.965 1.00 96.75 84 LYS A N 1
ATOM 665 C CA . LYS A 1 84 ? -15.275 -6.437 3.937 1.00 96.75 84 LYS A CA 1
ATOM 666 C C . LYS A 1 84 ? -14.337 -5.646 3.023 1.00 96.75 84 LYS A C 1
ATOM 668 O O . LYS A 1 84 ? -14.811 -4.916 2.162 1.00 96.75 84 LYS A O 1
ATOM 673 N N . LEU A 1 85 ? -13.029 -5.862 3.149 1.00 96.81 85 LEU A N 1
ATOM 674 C CA . LEU A 1 85 ? -12.032 -5.182 2.329 1.00 96.81 85 LEU A CA 1
ATOM 675 C C . LEU A 1 85 ? -12.170 -5.551 0.846 1.00 96.81 85 LEU A C 1
ATOM 677 O O . LEU A 1 85 ? -12.146 -4.673 -0.013 1.00 96.81 85 LEU A O 1
ATOM 681 N N . ALA A 1 86 ? -12.379 -6.832 0.536 1.00 96.69 86 ALA A N 1
ATOM 682 C CA . ALA A 1 86 ? -12.620 -7.279 -0.834 1.00 96.69 86 ALA A CA 1
ATOM 683 C C . ALA A 1 86 ? -13.882 -6.632 -1.442 1.00 96.69 86 ALA A C 1
ATOM 685 O O . ALA A 1 86 ? -13.890 -6.274 -2.625 1.00 96.69 86 ALA A O 1
ATOM 686 N N . SER A 1 87 ? -14.938 -6.457 -0.638 1.00 97.00 87 SER A N 1
ATOM 687 C CA . SER A 1 87 ? -16.152 -5.741 -1.043 1.00 97.00 87 SER A CA 1
ATOM 688 C C . SER A 1 87 ? -15.871 -4.260 -1.307 1.00 97.00 87 SER A C 1
ATOM 690 O O . SER A 1 87 ? -16.202 -3.759 -2.381 1.00 97.00 87 SER A O 1
ATOM 692 N N . ASP A 1 88 ? -15.195 -3.578 -0.382 1.00 97.00 88 ASP A N 1
ATOM 693 C CA . ASP A 1 88 ? -14.889 -2.148 -0.493 1.00 97.00 88 ASP A CA 1
ATOM 694 C C . ASP A 1 88 ? -13.975 -1.851 -1.699 1.00 97.00 88 ASP A C 1
ATOM 696 O O . ASP A 1 88 ? -14.179 -0.869 -2.420 1.00 97.00 88 ASP A O 1
ATOM 700 N N . ILE A 1 89 ? -13.005 -2.728 -1.992 1.00 96.31 89 ILE A N 1
ATOM 701 C CA . ILE A 1 89 ? -12.161 -2.650 -3.199 1.00 96.31 89 ILE A CA 1
ATOM 702 C C . ILE A 1 89 ? -13.009 -2.772 -4.464 1.00 96.31 89 ILE A C 1
ATOM 704 O O . ILE A 1 89 ? -12.831 -2.002 -5.411 1.00 96.31 89 ILE A O 1
ATOM 708 N N . ARG A 1 90 ? -13.954 -3.719 -4.494 1.00 94.69 90 ARG A N 1
ATOM 709 C CA . ARG A 1 90 ? -14.846 -3.921 -5.641 1.00 94.69 90 ARG A CA 1
ATOM 710 C C . ARG A 1 90 ? -15.713 -2.690 -5.901 1.00 94.69 90 ARG A C 1
ATOM 712 O O . ARG A 1 90 ? -15.892 -2.314 -7.061 1.00 94.69 90 ARG A O 1
ATOM 719 N N . ASP A 1 91 ? -16.231 -2.065 -4.852 1.00 95.31 91 ASP A N 1
ATOM 720 C CA . ASP A 1 91 ? -17.067 -0.868 -4.969 1.00 95.31 91 ASP A CA 1
ATOM 721 C C . ASP A 1 91 ? -16.246 0.374 -5.344 1.00 95.31 91 ASP A C 1
ATOM 723 O O . ASP A 1 91 ? -16.661 1.166 -6.199 1.00 95.31 91 ASP A O 1
ATOM 727 N N . THR A 1 92 ? -15.029 0.489 -4.808 1.00 94.56 92 THR A N 1
ATOM 728 C CA . THR A 1 92 ? -14.054 1.515 -5.209 1.00 94.56 92 THR A CA 1
ATOM 729 C C . THR A 1 92 ? -13.713 1.394 -6.693 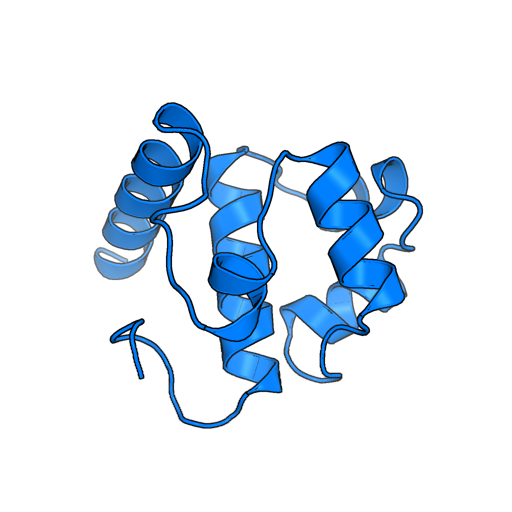1.00 94.56 92 THR A C 1
ATOM 731 O O . THR A 1 92 ? -13.752 2.391 -7.415 1.00 94.56 92 THR A O 1
ATOM 734 N N . ARG A 1 93 ? -13.462 0.173 -7.184 1.00 92.06 93 ARG A N 1
ATOM 735 C CA . ARG A 1 93 ? -13.178 -0.087 -8.603 1.00 92.06 93 ARG A CA 1
ATOM 736 C C . ARG A 1 93 ? -14.330 0.363 -9.504 1.00 92.06 93 ARG A C 1
ATOM 738 O O . ARG A 1 93 ? -14.101 1.084 -10.467 1.00 92.06 93 ARG A O 1
ATOM 745 N N . LYS A 1 94 ? -15.577 0.013 -9.161 1.00 90.81 94 LYS A N 1
ATOM 746 C CA . LYS A 1 94 ? -16.771 0.443 -9.920 1.00 90.81 94 LYS A CA 1
ATOM 747 C C . LYS A 1 94 ? -16.931 1.963 -9.968 1.00 90.81 94 LYS A C 1
ATOM 749 O O . LYS A 1 94 ? -17.414 2.488 -10.967 1.00 90.81 94 LYS A O 1
ATOM 754 N N . SER A 1 95 ? -16.567 2.649 -8.886 1.00 85.25 95 SER A N 1
ATOM 755 C CA . SER A 1 95 ? -16.672 4.107 -8.790 1.00 85.25 95 SER A CA 1
ATOM 756 C C . SER A 1 95 ? -15.651 4.807 -9.689 1.00 85.25 95 SER A C 1
ATOM 758 O O . SER A 1 95 ? -15.988 5.811 -10.305 1.00 85.25 95 SER A O 1
ATOM 760 N N . GLN A 1 96 ? -14.446 4.242 -9.834 1.00 75.44 96 GLN A N 1
ATOM 761 C CA . GLN A 1 96 ? -13.420 4.761 -10.747 1.00 75.44 96 GLN A CA 1
ATOM 762 C C . GLN A 1 96 ? -13.743 4.517 -12.228 1.00 75.44 96 GLN A C 1
ATOM 764 O O . GLN A 1 96 ? -13.322 5.303 -13.063 1.00 75.44 96 GLN A O 1
ATOM 769 N N . SER A 1 97 ? -14.506 3.473 -12.571 1.00 66.94 97 SER A N 1
ATOM 770 C CA . SER A 1 97 ? -14.920 3.211 -13.963 1.00 66.94 97 SER A CA 1
ATOM 771 C C . SER A 1 97 ? -16.086 4.080 -14.456 1.00 66.94 97 SER A C 1
ATOM 773 O O . SER A 1 97 ? -16.416 4.032 -15.637 1.00 66.94 97 SER A O 1
ATOM 775 N N . LYS A 1 98 ? -16.766 4.815 -13.565 1.00 56.09 98 LYS A N 1
ATOM 776 C CA . LYS A 1 98 ? -17.910 5.686 -13.904 1.00 56.09 98 LYS A CA 1
ATOM 777 C C . LYS A 1 98 ? -17.526 7.156 -14.110 1.00 56.09 98 LYS A C 1
ATOM 779 O O . LYS A 1 98 ? -18.419 7.974 -14.330 1.00 56.09 98 LYS A O 1
ATOM 784 N N . GLN A 1 99 ? -16.244 7.481 -14.001 1.00 43.06 99 GLN A N 1
ATOM 785 C CA . GLN A 1 99 ? -15.698 8.833 -14.066 1.00 43.06 99 GLN A CA 1
ATOM 786 C C . GLN A 1 99 ? -14.760 8.948 -15.263 1.00 43.06 99 GLN A C 1
ATOM 788 O O . GLN A 1 99 ? -14.784 10.021 -15.900 1.00 43.06 99 GLN A O 1
#

Sequence (99 aa):
MIDPDDTGDHARDVGRRLRLTRGALRIGDQRDFGEPAGISQSLYNRFETGSRLLTLQAALKLCQFYDLTLDWLYRGDPSGLPYKLASDIRDTRKSQSKQ